Protein AF-A0A1G7FX36-F1 (afdb_monomer)

Mean predicted aligned error: 6.48 Å

Radius of gyration: 14.35 Å; Cα contacts (8 Å, |Δi|>4): 319; chains: 1; bounding box: 39×30×33 Å

Secondary structure (DSSP, 8-state):
-EEEEEETTTTEEEEEEEEE-SSSS--EEEEEEEEETTEEEEEEPPPB-S---EEEEEE-STTEEEEE-GGG-EEEEEETTEEEEEE----BPPPSSSB-SSBTT-EEEEEEES--TTT-SEEEETTTS---------

Sequence (138 aa):
MTITWQAPETGVSLVMTLRPLLSLQSDWERTLTLSTPRGSISLDLLTDTGWWQGSNLYAGAPGVWMLDEGQADCIVIEVDPAKLEWTSCTAKAAAAGAASRKFQDYRYLGYFSERDRDAGPRFMDATERAEQPLPDGM

Organism: Rhodobacter capsulatus (NCBI:txid1061)

Solvent-accessible surface area (backbone atoms only — not comparable to full-atom values): 7762 Å² total; per-residue (Å²): 93,71,28,64,49,72,43,83,92,73,56,34,35,42,38,40,36,43,42,79,47,102,57,98,45,87,20,30,45,34,35,42,32,45,37,40,91,89,50,69,53,74,45,79,50,80,67,32,81,57,75,68,72,46,34,41,36,31,40,46,59,94,59,32,33,36,40,39,49,39,68,78,28,20,33,43,34,34,60,85,69,74,43,79,44,83,43,79,69,78,70,41,73,30,72,93,59,79,40,20,62,53,33,57,76,24,29,52,51,23,35,42,30,72,66,42,88,87,81,44,54,36,59,39,42,46,87,81,38,69,90,71,88,57,65,62,79,132

Foldseek 3Di:
DWAKDDDPVFRKIKIWDWDADPDPARKTFIKIKIQGPVGIDIDTAPIRPRQFFWWWKKDAPVQWIKIQSAQSAIWIAGVVVGDTDGDHQPFDADDDDQADRGHNRIGTFFIQGCCPPPPHTYTDGCVRDPDDDTHHDD

Structure (mmCIF, N/CA/C/O backbone):
data_AF-A0A1G7FX36-F1
#
_entry.id   AF-A0A1G7FX36-F1
#
loop_
_atom_site.group_PDB
_atom_site.id
_atom_site.type_symbol
_atom_site.label_atom_id
_atom_site.label_alt_id
_atom_site.label_comp_id
_atom_site.label_asym_id
_atom_site.label_entity_id
_atom_site.label_seq_id
_atom_site.pdbx_PDB_ins_code
_atom_site.Cartn_x
_atom_site.Cartn_y
_atom_site.Cartn_z
_atom_site.occupancy
_atom_site.B_iso_or_equiv
_atom_site.auth_seq_id
_atom_site.auth_comp_id
_atom_site.auth_asym_id
_atom_site.auth_atom_id
_atom_site.pdbx_PDB_model_num
ATOM 1 N N . MET A 1 1 ? 9.324 11.516 -0.853 1.00 87.31 1 MET A N 1
ATOM 2 C CA . MET A 1 1 ? 8.187 11.567 -1.800 1.00 87.31 1 MET A CA 1
ATOM 3 C C . MET A 1 1 ? 7.069 10.704 -1.241 1.00 87.31 1 MET A C 1
ATOM 5 O O . MET A 1 1 ? 7.365 9.832 -0.435 1.00 87.31 1 MET A O 1
ATOM 9 N N . THR A 1 2 ? 5.811 10.966 -1.585 1.00 91.25 2 THR A N 1
ATOM 10 C CA . THR A 1 2 ? 4.667 10.263 -0.986 1.00 91.25 2 THR A CA 1
ATOM 11 C C . THR A 1 2 ? 3.647 9.882 -2.044 1.00 91.25 2 THR A C 1
ATOM 13 O O . THR A 1 2 ? 3.291 10.717 -2.872 1.00 91.25 2 THR A O 1
ATOM 16 N N . ILE A 1 3 ? 3.150 8.653 -1.967 1.00 92.19 3 ILE A N 1
ATOM 17 C CA . ILE A 1 3 ? 2.030 8.150 -2.752 1.00 92.19 3 ILE A CA 1
ATOM 18 C C . ILE A 1 3 ? 0.850 7.961 -1.805 1.00 92.19 3 ILE A C 1
ATOM 20 O O . ILE A 1 3 ? 0.996 7.329 -0.760 1.00 92.19 3 ILE A O 1
ATOM 24 N N . THR A 1 4 ? -0.315 8.484 -2.169 1.00 94.06 4 THR A N 1
ATOM 25 C CA . THR A 1 4 ? -1.484 8.483 -1.287 1.00 94.06 4 THR A CA 1
ATOM 26 C C . THR A 1 4 ? -2.659 7.789 -1.951 1.00 94.06 4 THR A C 1
ATOM 28 O O . THR A 1 4 ? -3.014 8.104 -3.085 1.00 94.06 4 THR A O 1
ATOM 31 N N . TRP A 1 5 ? -3.305 6.907 -1.198 1.00 94.19 5 TRP A N 1
ATOM 32 C CA . TRP A 1 5 ? -4.638 6.396 -1.477 1.00 94.19 5 TRP A CA 1
ATOM 33 C C . TRP A 1 5 ? -5.593 6.812 -0.354 1.00 94.19 5 TRP A C 1
ATOM 35 O O . TRP A 1 5 ? -5.209 6.860 0.818 1.00 94.19 5 TRP A O 1
ATOM 45 N N . GLN A 1 6 ? -6.842 7.123 -0.699 1.00 92.38 6 GLN A N 1
ATOM 46 C CA . GLN A 1 6 ? -7.869 7.522 0.264 1.00 92.38 6 GLN A CA 1
ATOM 47 C C . GLN A 1 6 ? -9.192 6.828 -0.044 1.00 92.38 6 GLN A C 1
ATOM 49 O O . GLN A 1 6 ? -9.575 6.696 -1.205 1.00 92.38 6 GLN A O 1
ATOM 54 N N . ALA A 1 7 ? -9.914 6.456 1.010 1.00 85.81 7 ALA A N 1
ATOM 55 C CA . ALA A 1 7 ? -11.321 6.088 0.957 1.00 85.81 7 ALA A CA 1
ATOM 56 C C . ALA A 1 7 ? -12.148 7.245 1.550 1.00 85.81 7 ALA A C 1
ATOM 58 O O . ALA A 1 7 ? -12.263 7.346 2.776 1.00 85.81 7 ALA A O 1
ATOM 59 N N . PRO A 1 8 ? -12.723 8.133 0.712 1.00 78.06 8 PRO A N 1
ATOM 60 C CA . PRO A 1 8 ? -13.383 9.354 1.182 1.00 78.06 8 PRO A CA 1
ATOM 61 C C . PRO A 1 8 ? -14.539 9.075 2.145 1.00 78.06 8 PRO A C 1
ATOM 63 O O . PRO A 1 8 ? -14.749 9.814 3.100 1.00 78.06 8 PRO A O 1
ATOM 66 N N . GLU A 1 9 ? -15.259 7.979 1.912 1.00 80.12 9 GLU A N 1
ATOM 67 C CA . GLU A 1 9 ? -16.455 7.599 2.667 1.00 80.12 9 GLU A CA 1
ATOM 68 C C . GLU A 1 9 ? -16.148 7.171 4.108 1.00 80.12 9 GLU A C 1
ATOM 70 O O . GLU A 1 9 ? -16.995 7.300 4.988 1.00 80.12 9 GLU A O 1
ATOM 75 N N . THR A 1 10 ? -14.935 6.677 4.366 1.00 79.31 10 THR A N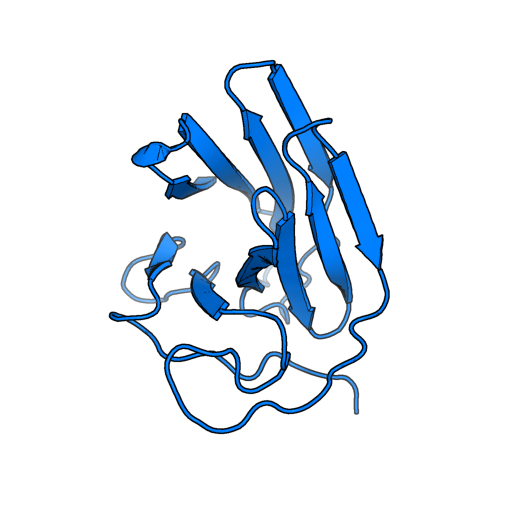 1
ATOM 76 C CA . THR A 1 10 ? -14.524 6.164 5.681 1.00 79.31 10 THR A CA 1
ATOM 77 C C . THR A 1 10 ? -13.525 7.073 6.395 1.00 79.31 10 THR A C 1
ATOM 79 O O . THR A 1 10 ? -13.219 6.845 7.565 1.00 79.31 10 THR A O 1
ATOM 82 N N . GLY A 1 11 ? -12.995 8.096 5.713 1.00 85.88 11 GLY A N 1
ATOM 83 C CA . GLY A 1 11 ? -11.925 8.950 6.239 1.00 85.88 11 GLY A CA 1
ATOM 84 C C . GLY A 1 11 ? -10.594 8.212 6.430 1.00 85.88 11 GLY A C 1
ATOM 85 O O . GLY A 1 11 ? -9.731 8.681 7.171 1.00 85.88 11 GLY A O 1
ATOM 86 N N . VAL A 1 12 ? -10.434 7.048 5.795 1.00 90.06 12 VAL A N 1
ATOM 87 C CA . VAL A 1 12 ? -9.215 6.235 5.855 1.00 90.06 12 VAL A CA 1
ATOM 88 C C . VAL A 1 12 ? -8.267 6.669 4.747 1.00 90.06 12 VAL A C 1
ATOM 90 O O . VAL A 1 12 ? -8.678 6.858 3.600 1.00 90.06 12 VAL A O 1
ATOM 93 N N . SER A 1 13 ? -6.982 6.790 5.074 1.00 94.25 13 SER A N 1
ATOM 94 C CA . SER A 1 13 ? -5.935 6.996 4.076 1.00 94.25 13 SER A CA 1
ATOM 95 C C . SER A 1 13 ? -4.740 6.085 4.307 1.00 94.25 13 SER A C 1
ATOM 97 O O . SER A 1 13 ? -4.354 5.806 5.443 1.00 94.25 13 SER A O 1
ATOM 99 N N . LEU A 1 14 ? -4.161 5.635 3.199 1.00 94.19 14 LEU A N 1
ATOM 100 C CA . LEU A 1 14 ? -2.891 4.931 3.155 1.00 94.19 14 LEU A CA 1
ATOM 101 C C . LEU A 1 14 ? -1.885 5.821 2.444 1.00 94.19 14 LEU A C 1
ATOM 103 O O . LEU A 1 14 ? -2.118 6.264 1.318 1.00 94.19 14 LEU A O 1
ATOM 107 N N . VAL A 1 15 ? -0.771 6.086 3.111 1.00 95.62 15 VAL A N 1
ATOM 108 C CA . VAL A 1 15 ? 0.318 6.895 2.572 1.00 95.62 15 VAL A CA 1
ATOM 109 C C . VAL A 1 15 ? 1.571 6.044 2.535 1.00 95.62 15 VAL A C 1
ATOM 111 O O . VAL A 1 15 ? 2.077 5.630 3.575 1.00 95.62 15 VAL A O 1
ATOM 114 N N . MET A 1 16 ? 2.091 5.821 1.336 1.00 93.88 16 MET A N 1
ATOM 115 C CA . MET A 1 16 ? 3.394 5.216 1.124 1.00 93.88 16 MET A CA 1
ATOM 116 C C . MET A 1 16 ? 4.432 6.324 0.976 1.00 93.88 16 MET A C 1
ATOM 118 O O . MET A 1 16 ? 4.376 7.134 0.051 1.00 93.88 16 MET A O 1
ATOM 122 N N . THR A 1 17 ? 5.373 6.388 1.910 1.00 93.31 17 THR A N 1
ATOM 123 C CA . THR A 1 17 ? 6.487 7.337 1.871 1.00 93.31 17 THR A CA 1
ATOM 124 C C . THR A 1 17 ? 7.708 6.652 1.291 1.00 93.31 17 THR A C 1
ATOM 126 O O . THR A 1 17 ? 8.136 5.629 1.809 1.00 93.31 17 THR A O 1
ATOM 129 N N . LEU A 1 18 ? 8.280 7.252 0.250 1.00 89.44 18 LEU A N 1
ATOM 130 C CA . LEU A 1 18 ? 9.472 6.780 -0.442 1.00 89.44 18 LEU A CA 1
ATOM 131 C C . LEU A 1 18 ? 10.631 7.742 -0.168 1.00 89.44 18 LEU A C 1
ATOM 133 O O . LEU A 1 18 ? 10.513 8.961 -0.392 1.00 89.44 18 LEU A O 1
ATOM 137 N N . ARG A 1 19 ? 11.752 7.202 0.310 1.00 89.19 19 ARG A N 1
ATOM 138 C CA . ARG A 1 19 ? 13.011 7.927 0.504 1.00 89.19 19 ARG A CA 1
ATOM 139 C C . ARG A 1 19 ? 14.083 7.315 -0.394 1.00 89.19 19 ARG A C 1
ATOM 141 O O . ARG A 1 19 ? 14.314 6.115 -0.290 1.00 89.19 19 ARG A O 1
ATOM 148 N N . PRO A 1 20 ? 14.708 8.104 -1.283 1.00 84.00 20 PRO A N 1
ATOM 149 C CA . PRO A 1 20 ? 15.728 7.575 -2.176 1.00 84.00 20 PRO A CA 1
ATOM 150 C C . PRO A 1 20 ? 16.944 7.136 -1.368 1.00 84.00 20 PRO A C 1
ATOM 152 O O . PRO A 1 20 ? 17.416 7.875 -0.500 1.00 84.00 20 PRO A O 1
ATOM 155 N N . LEU A 1 21 ? 17.477 5.968 -1.697 1.00 80.88 21 LEU A N 1
ATOM 156 C CA . LEU A 1 21 ? 18.797 5.557 -1.250 1.00 80.88 21 LEU A CA 1
ATOM 157 C C . LEU A 1 21 ? 19.863 6.139 -2.187 1.00 80.88 21 LEU A C 1
ATOM 159 O O . LEU A 1 21 ? 19.627 6.358 -3.375 1.00 80.88 21 LEU A O 1
ATOM 163 N N . LEU A 1 22 ? 21.054 6.415 -1.646 1.00 69.81 22 LEU A N 1
ATOM 164 C CA . LEU A 1 22 ? 22.216 6.830 -2.439 1.00 69.81 22 LEU A CA 1
ATOM 165 C C . LEU A 1 22 ? 22.745 5.618 -3.219 1.00 69.81 22 LEU A C 1
ATOM 167 O O . LEU A 1 22 ? 23.702 4.964 -2.812 1.00 69.81 22 LEU A O 1
ATOM 171 N N . SER A 1 23 ? 22.077 5.316 -4.327 1.00 65.31 23 SER A N 1
ATOM 172 C CA . SER A 1 23 ? 22.298 4.153 -5.179 1.00 65.31 23 SER A CA 1
ATOM 173 C C . SER A 1 23 ? 22.250 4.555 -6.658 1.00 65.31 23 SER A C 1
ATOM 175 O O . SER A 1 23 ? 21.629 5.551 -7.029 1.00 65.31 23 SER A O 1
ATOM 177 N N . LEU A 1 24 ? 22.938 3.793 -7.517 1.00 61.50 24 LEU A N 1
ATOM 178 C CA . LEU A 1 24 ? 22.820 3.910 -8.981 1.00 61.50 24 LEU A CA 1
ATOM 179 C C . LEU A 1 24 ? 21.545 3.235 -9.512 1.00 61.50 24 LEU A C 1
ATOM 181 O O . LEU A 1 24 ? 21.177 3.434 -10.670 1.00 61.50 24 LEU A O 1
ATOM 185 N N . GLN A 1 25 ? 20.900 2.419 -8.683 1.00 62.41 25 GLN A N 1
ATOM 186 C CA . GLN A 1 25 ? 19.613 1.795 -8.943 1.00 62.41 25 GLN A CA 1
ATOM 187 C C . GLN A 1 25 ? 18.534 2.628 -8.233 1.00 62.41 25 GLN A C 1
ATOM 189 O O . GLN A 1 25 ? 18.828 3.336 -7.270 1.00 62.41 25 GLN A O 1
ATOM 194 N N . SER A 1 26 ? 17.308 2.653 -8.765 1.00 65.56 26 SER A N 1
ATOM 195 C CA . SER A 1 26 ? 16.188 3.423 -8.195 1.00 65.56 26 SER A CA 1
ATOM 196 C C . SER A 1 26 ? 15.693 2.790 -6.892 1.00 65.56 26 SER A C 1
ATOM 198 O O . SER A 1 26 ? 14.592 2.254 -6.849 1.00 65.56 26 SER A O 1
ATOM 200 N N . ASP A 1 27 ? 16.534 2.829 -5.866 1.00 80.38 27 ASP A N 1
ATOM 201 C CA . ASP A 1 27 ? 16.345 2.135 -4.600 1.00 80.38 27 ASP A CA 1
ATOM 202 C C . ASP A 1 27 ? 15.646 3.047 -3.591 1.00 80.38 27 ASP A C 1
ATOM 204 O O . ASP A 1 27 ? 15.973 4.236 -3.471 1.00 80.38 27 ASP A O 1
ATOM 208 N N . TRP A 1 28 ? 14.700 2.484 -2.842 1.00 83.81 28 TRP A N 1
ATOM 209 C CA . TRP A 1 28 ? 13.854 3.238 -1.921 1.00 83.81 28 TRP A CA 1
ATOM 210 C C . TRP A 1 28 ? 13.787 2.574 -0.547 1.00 83.81 28 TRP A C 1
ATOM 212 O O . TRP A 1 28 ? 13.516 1.377 -0.425 1.00 83.81 28 TRP A O 1
ATOM 222 N N . GLU A 1 29 ? 13.939 3.375 0.508 1.00 89.12 29 GLU A N 1
ATOM 223 C CA . GLU A 1 29 ? 13.320 3.053 1.795 1.00 89.12 29 GLU A CA 1
ATOM 224 C C . GLU A 1 29 ? 11.843 3.428 1.726 1.00 89.12 29 GLU A C 1
ATOM 226 O O . GLU A 1 29 ? 11.478 4.499 1.219 1.00 89.12 29 GLU A O 1
ATOM 231 N N . ARG A 1 30 ? 10.994 2.536 2.234 1.00 90.38 30 ARG A N 1
ATOM 232 C CA . ARG A 1 30 ? 9.550 2.609 2.050 1.00 90.38 30 ARG A CA 1
ATOM 233 C C . ARG A 1 30 ? 8.865 2.444 3.399 1.00 90.38 30 ARG A C 1
ATOM 235 O O . ARG A 1 30 ? 9.116 1.476 4.107 1.00 90.38 30 ARG A O 1
ATOM 242 N N . THR A 1 31 ? 7.985 3.375 3.741 1.00 93.81 31 THR A N 1
ATOM 243 C CA . THR A 1 31 ? 7.172 3.302 4.962 1.00 93.81 31 THR A CA 1
ATOM 244 C C . THR A 1 31 ? 5.707 3.427 4.577 1.00 93.81 31 THR A C 1
ATOM 246 O O . THR A 1 31 ? 5.320 4.394 3.914 1.00 93.81 31 THR A O 1
ATOM 249 N N . LEU A 1 32 ? 4.888 2.471 5.007 1.00 94.88 32 LEU A N 1
ATOM 250 C CA . LEU A 1 32 ? 3.440 2.514 4.855 1.00 94.88 32 LEU A CA 1
ATOM 251 C C . LEU A 1 32 ? 2.813 3.086 6.122 1.00 94.88 32 LEU A C 1
ATOM 253 O O . LEU A 1 32 ? 3.006 2.557 7.212 1.00 94.88 32 LEU A O 1
ATOM 257 N N . THR A 1 33 ? 2.025 4.144 5.974 1.00 96.00 33 THR A N 1
ATOM 258 C CA . THR A 1 33 ? 1.282 4.765 7.070 1.00 96.00 33 THR A CA 1
ATOM 259 C C . THR A 1 33 ? -0.209 4.618 6.827 1.00 96.00 33 THR A C 1
ATOM 261 O O . THR A 1 33 ? -0.736 5.127 5.837 1.00 96.00 33 THR A O 1
ATOM 264 N N . LEU A 1 34 ? -0.894 3.971 7.765 1.00 94.50 34 LEU A N 1
ATOM 265 C CA . LEU A 1 34 ? -2.345 3.958 7.859 1.00 94.50 34 LEU A CA 1
ATOM 266 C C . LEU A 1 34 ? -2.793 5.118 8.739 1.00 94.50 34 LEU A C 1
ATOM 268 O O . LEU A 1 34 ? -2.362 5.229 9.883 1.00 94.50 34 LEU A O 1
ATOM 272 N N . SER A 1 35 ? -3.691 5.952 8.226 1.00 94.38 35 SER A N 1
ATOM 273 C CA . SER A 1 35 ? -4.360 6.989 9.008 1.00 94.38 35 SER A CA 1
ATOM 274 C C . SER A 1 35 ? -5.862 6.748 9.022 1.00 94.38 35 SER A C 1
ATOM 276 O O . SER A 1 35 ? -6.492 6.572 7.979 1.00 94.38 35 SER A O 1
ATOM 278 N N . THR A 1 36 ? -6.426 6.764 10.224 1.00 90.06 36 THR A N 1
ATOM 279 C CA . THR A 1 36 ? -7.852 6.586 10.508 1.00 90.06 36 THR A CA 1
ATOM 280 C C . THR A 1 36 ? -8.358 7.777 11.326 1.00 90.06 36 THR A C 1
ATOM 282 O O . THR A 1 36 ? -7.549 8.484 11.936 1.00 90.06 36 THR A O 1
ATOM 285 N N . PRO A 1 37 ? -9.683 7.972 11.459 1.00 88.31 37 PRO A N 1
ATOM 286 C CA . PRO A 1 37 ? -10.228 8.988 12.361 1.00 88.31 37 PRO A CA 1
ATOM 287 C C . PRO A 1 37 ? -9.805 8.836 13.834 1.00 88.31 37 PRO A C 1
ATOM 289 O O . PRO A 1 37 ? -9.9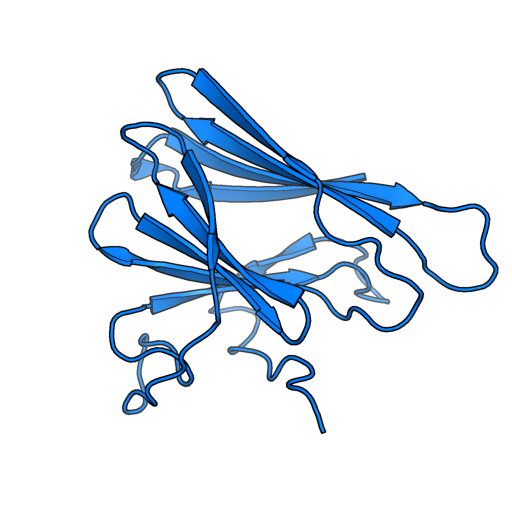18 9.789 14.600 1.00 88.31 37 PRO A O 1
ATOM 292 N N . ARG A 1 38 ? -9.338 7.650 14.251 1.00 86.88 38 ARG A N 1
ATOM 293 C CA . ARG A 1 38 ? -8.929 7.359 15.636 1.00 86.88 38 ARG A CA 1
ATOM 294 C C . ARG A 1 38 ? -7.420 7.454 15.870 1.00 86.88 38 ARG A C 1
ATOM 296 O O . ARG A 1 38 ? -6.986 7.345 17.012 1.00 86.88 38 ARG A O 1
ATOM 303 N N . GLY A 1 39 ? -6.629 7.655 14.819 1.00 88.00 39 GLY A N 1
ATOM 304 C CA . GLY A 1 39 ? -5.173 7.733 14.902 1.00 88.00 39 GLY A CA 1
ATOM 305 C C . GLY A 1 39 ? -4.479 7.116 13.695 1.00 88.00 39 GLY A C 1
ATOM 306 O O . GLY A 1 39 ? -5.127 6.651 12.752 1.00 88.00 39 GLY A O 1
ATOM 307 N N . SER A 1 40 ? -3.151 7.110 13.740 1.00 92.94 40 SER A N 1
ATOM 308 C CA . SER A 1 40 ? -2.297 6.569 12.688 1.00 92.94 40 SER A CA 1
ATOM 309 C C . SER A 1 40 ? -1.292 5.555 13.226 1.00 92.94 40 SER A C 1
ATOM 311 O O . SER A 1 40 ? -0.875 5.616 14.382 1.00 92.94 40 SER A O 1
ATOM 313 N N . ILE A 1 41 ? -0.904 4.621 12.363 1.00 95.12 41 ILE A N 1
ATOM 314 C CA . ILE A 1 41 ? 0.159 3.643 12.593 1.00 95.12 41 ILE A CA 1
ATOM 315 C C . ILE A 1 41 ? 1.018 3.548 11.332 1.00 95.12 41 ILE A C 1
ATOM 317 O O . ILE A 1 41 ? 0.513 3.709 10.219 1.00 95.12 41 ILE A O 1
ATOM 321 N N . SER A 1 42 ? 2.310 3.287 11.509 1.00 96.12 42 SER A N 1
ATOM 322 C CA . SER A 1 42 ? 3.264 3.135 10.414 1.00 96.12 42 SER A CA 1
ATOM 323 C C . SER A 1 42 ? 4.008 1.809 10.521 1.00 96.12 42 SER A C 1
ATOM 325 O O . SER A 1 42 ? 4.270 1.327 11.622 1.00 96.12 42 SER A O 1
ATOM 327 N N . LEU A 1 43 ? 4.352 1.246 9.368 1.00 94.31 43 LEU A N 1
ATOM 328 C CA . LEU A 1 43 ? 5.143 0.035 9.213 1.00 94.31 43 LEU A CA 1
ATOM 329 C C . LEU A 1 43 ? 6.220 0.295 8.160 1.00 94.31 43 LEU A C 1
ATOM 331 O O . LEU A 1 43 ? 5.912 0.753 7.056 1.00 94.31 43 LEU A O 1
ATOM 335 N N . ASP A 1 44 ? 7.469 -0.008 8.495 1.00 92.81 44 ASP A N 1
ATOM 336 C CA . ASP A 1 44 ? 8.545 -0.002 7.511 1.00 92.81 44 ASP A CA 1
ATOM 337 C C . ASP A 1 44 ? 8.424 -1.237 6.618 1.00 92.81 44 ASP A C 1
ATOM 339 O O . ASP A 1 44 ? 8.280 -2.369 7.092 1.00 92.81 44 ASP A O 1
ATOM 343 N N . LEU A 1 45 ? 8.440 -0.996 5.311 1.00 89.12 45 LEU A N 1
ATOM 344 C CA . LEU A 1 45 ? 8.412 -2.036 4.296 1.00 89.12 45 LEU A CA 1
ATOM 345 C C . LEU A 1 45 ? 9.835 -2.503 3.997 1.00 89.12 45 LEU A C 1
ATOM 347 O O . LEU A 1 45 ? 10.814 -1.817 4.303 1.00 89.12 45 LEU A O 1
ATOM 351 N N . LEU A 1 46 ? 9.958 -3.657 3.340 1.00 83.88 46 LEU A N 1
ATOM 352 C CA . LEU A 1 46 ? 11.258 -4.085 2.837 1.00 83.88 46 LEU A CA 1
ATOM 353 C C . LEU A 1 46 ? 11.811 -3.047 1.854 1.00 83.88 46 LEU A C 1
ATOM 355 O O . LEU A 1 46 ? 11.087 -2.513 1.010 1.00 83.88 46 LEU A O 1
ATOM 359 N N . THR A 1 47 ? 13.104 -2.770 1.965 1.00 80.25 47 THR A N 1
ATOM 360 C CA . THR A 1 47 ? 13.813 -1.870 1.057 1.00 80.25 47 THR A CA 1
ATOM 361 C C . THR A 1 47 ? 13.677 -2.349 -0.388 1.00 80.25 47 THR A C 1
ATOM 363 O O . THR A 1 47 ? 13.961 -3.511 -0.681 1.00 80.25 47 THR A O 1
ATOM 366 N N . ASP A 1 48 ? 13.282 -1.453 -1.296 1.00 74.88 48 ASP A N 1
ATOM 367 C CA . ASP A 1 48 ? 13.375 -1.720 -2.734 1.00 74.88 48 ASP A CA 1
ATOM 368 C C . ASP A 1 48 ? 14.833 -1.543 -3.164 1.00 74.88 48 ASP A C 1
ATOM 370 O O . ASP A 1 48 ? 15.394 -0.455 -3.041 1.00 74.88 48 ASP A O 1
ATOM 374 N N . THR A 1 49 ? 15.440 -2.620 -3.657 1.00 69.81 49 THR A N 1
ATOM 375 C CA . THR A 1 49 ? 16.834 -2.682 -4.122 1.00 69.81 49 THR A CA 1
ATOM 376 C C . THR A 1 49 ? 16.954 -2.728 -5.645 1.00 69.81 49 THR A C 1
ATOM 378 O O . THR A 1 49 ? 17.853 -3.374 -6.181 1.00 69.81 49 THR A O 1
ATOM 381 N N . GLY A 1 50 ? 16.009 -2.140 -6.378 1.00 67.19 50 GLY A N 1
ATOM 382 C CA . GLY A 1 50 ? 16.105 -2.086 -7.839 1.00 67.19 50 GLY A CA 1
ATOM 383 C C . GLY A 1 50 ? 15.085 -2.974 -8.549 1.00 67.19 50 GLY A C 1
ATOM 384 O O . GLY A 1 50 ? 14.871 -2.799 -9.751 1.00 67.19 50 GLY A O 1
ATOM 385 N N . TRP A 1 51 ? 14.436 -3.880 -7.821 1.00 68.88 51 TRP A N 1
ATOM 386 C CA . TRP A 1 51 ? 13.598 -4.949 -8.370 1.00 68.88 51 TRP A CA 1
ATOM 387 C C . TRP A 1 51 ? 12.112 -4.778 -8.057 1.00 68.88 51 TRP A C 1
ATOM 389 O O . TRP A 1 51 ? 11.284 -5.354 -8.767 1.00 68.88 51 TRP A O 1
ATOM 399 N N . TRP A 1 52 ? 11.761 -3.977 -7.045 1.00 73.75 52 TRP A N 1
ATOM 400 C CA . TRP A 1 52 ? 10.368 -3.731 -6.696 1.00 73.75 52 TRP A CA 1
ATOM 401 C C . TRP A 1 52 ? 9.721 -2.852 -7.758 1.00 73.75 52 TRP A C 1
ATOM 403 O O . TRP A 1 52 ? 10.233 -1.796 -8.135 1.00 73.75 52 TRP A O 1
ATOM 413 N N . GLN A 1 53 ? 8.596 -3.311 -8.298 1.00 74.25 53 GLN A N 1
ATOM 414 C CA . GLN A 1 53 ? 7.874 -2.554 -9.321 1.00 74.25 53 GLN A CA 1
ATOM 415 C C . GLN A 1 53 ? 6.735 -1.724 -8.723 1.00 74.25 53 GLN A C 1
ATOM 417 O O . GLN A 1 53 ? 6.234 -0.817 -9.397 1.00 74.25 53 GLN A O 1
ATOM 422 N N . GLY A 1 54 ? 6.359 -2.001 -7.474 1.00 86.81 54 GLY A N 1
ATOM 423 C CA . GLY A 1 54 ? 5.233 -1.405 -6.767 1.00 86.81 54 GLY A CA 1
ATOM 424 C C . GLY A 1 54 ? 4.426 -2.455 -6.009 1.00 86.81 54 GLY A C 1
ATOM 425 O O . GLY A 1 54 ? 4.854 -3.605 -5.899 1.00 86.81 54 GLY A O 1
ATOM 426 N N . SER A 1 55 ? 3.246 -2.057 -5.537 1.00 90.75 55 SER A N 1
ATOM 427 C CA . SER A 1 55 ? 2.415 -2.878 -4.646 1.00 90.75 55 SER A CA 1
ATOM 428 C C . SER A 1 55 ? 0.942 -2.795 -5.027 1.00 90.75 55 SER A C 1
ATOM 430 O O . SER A 1 55 ? 0.422 -1.711 -5.307 1.00 90.75 55 SER A O 1
ATOM 432 N N . ASN A 1 56 ? 0.242 -3.928 -5.024 1.00 93.00 56 ASN A N 1
ATOM 433 C CA . ASN A 1 56 ? -1.195 -3.960 -5.299 1.00 93.00 56 ASN A CA 1
ATOM 434 C C . ASN A 1 56 ? -1.988 -3.762 -4.006 1.00 93.00 56 ASN A C 1
ATOM 436 O O . ASN A 1 56 ? -1.688 -4.382 -2.989 1.00 93.00 56 ASN A O 1
ATOM 440 N N . LEU A 1 57 ? -3.038 -2.947 -4.061 1.00 94.12 57 LEU A N 1
ATOM 441 C CA . LEU A 1 57 ? -3.940 -2.714 -2.939 1.00 94.12 57 LEU A CA 1
ATOM 442 C C . LE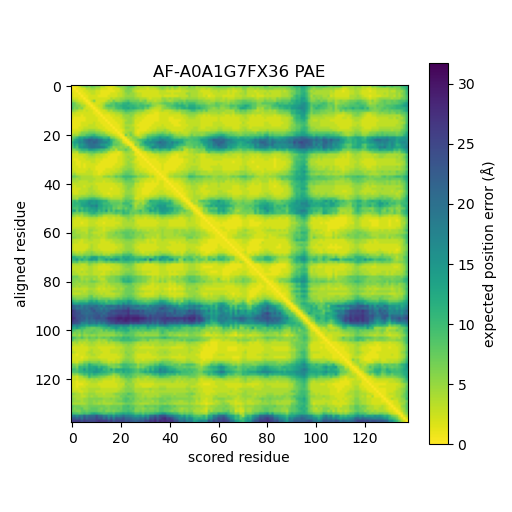U A 1 57 ? -5.286 -3.400 -3.170 1.00 94.12 57 LEU A C 1
ATOM 444 O O . LEU A 1 57 ? -5.891 -3.279 -4.240 1.00 94.12 57 LEU A O 1
ATOM 448 N N . TYR A 1 58 ? -5.791 -4.042 -2.123 1.00 92.12 58 TYR A N 1
ATOM 449 C CA . TYR A 1 58 ? -7.057 -4.758 -2.132 1.00 92.12 58 TYR A CA 1
ATOM 450 C C . TYR A 1 58 ? -7.935 -4.388 -0.937 1.00 92.12 58 TYR A C 1
ATOM 452 O O . TYR A 1 58 ? -7.435 -4.089 0.144 1.00 92.12 58 TYR A O 1
ATOM 460 N N . ALA A 1 59 ? -9.252 -4.464 -1.114 1.00 90.25 59 ALA A N 1
ATOM 461 C CA . ALA A 1 59 ? -10.249 -4.398 -0.048 1.00 90.25 59 ALA A CA 1
ATOM 462 C C . ALA A 1 59 ? -10.836 -5.789 0.209 1.00 90.25 59 ALA A C 1
ATOM 464 O O . ALA A 1 59 ? -11.300 -6.425 -0.733 1.00 90.25 59 ALA A O 1
ATOM 465 N N . GLY A 1 60 ? -10.835 -6.237 1.462 1.00 87.94 60 GLY A N 1
ATOM 466 C CA . GLY A 1 60 ? -11.483 -7.475 1.896 1.00 87.94 60 GLY A CA 1
ATOM 467 C C . GLY A 1 60 ? -12.813 -7.193 2.596 1.00 87.94 60 GLY A C 1
ATOM 468 O O . GLY A 1 60 ? -13.636 -6.406 2.119 1.00 87.94 60 GLY A O 1
ATOM 469 N N . ALA A 1 61 ? -13.009 -7.821 3.759 1.00 85.44 61 ALA A N 1
ATOM 470 C CA . ALA A 1 61 ? -14.116 -7.510 4.662 1.00 85.44 61 ALA A CA 1
ATOM 471 C C . ALA A 1 61 ? -14.109 -6.021 5.084 1.00 85.44 61 ALA A C 1
ATOM 473 O O . ALA A 1 61 ? -13.066 -5.367 5.018 1.00 85.44 61 ALA A O 1
ATOM 474 N N . PRO A 1 62 ? -15.245 -5.453 5.535 1.00 83.50 62 PRO A N 1
ATOM 475 C CA . PRO A 1 62 ? -15.305 -4.059 5.966 1.00 83.50 62 PRO A CA 1
ATOM 476 C C . PRO A 1 62 ? -14.223 -3.721 6.999 1.00 83.50 62 PRO A C 1
ATOM 478 O O . PRO A 1 62 ? -14.143 -4.346 8.051 1.00 83.50 62 PRO A O 1
ATOM 481 N N . GLY A 1 63 ? -13.398 -2.721 6.686 1.00 84.31 63 GLY A N 1
ATOM 482 C CA . GLY A 1 63 ? -12.290 -2.296 7.542 1.00 84.31 63 GLY A CA 1
ATOM 483 C C . GLY A 1 63 ? -11.008 -3.125 7.414 1.00 84.31 63 GLY A C 1
ATOM 484 O O . GLY A 1 63 ? -10.065 -2.865 8.158 1.00 84.31 63 GLY A O 1
ATOM 485 N N . VAL A 1 64 ? -10.960 -4.073 6.474 1.00 88.38 64 VAL A N 1
ATOM 486 C CA . VAL A 1 64 ? -9.779 -4.875 6.152 1.00 88.38 64 VAL A CA 1
ATOM 487 C C . VAL A 1 64 ? -9.319 -4.563 4.731 1.00 88.38 64 VAL A C 1
ATOM 489 O O . VAL A 1 64 ? -10.068 -4.715 3.763 1.00 88.38 64 VAL A O 1
ATOM 492 N N . TRP A 1 65 ? -8.058 -4.175 4.597 1.00 91.00 65 TRP A N 1
ATOM 493 C CA . TRP A 1 65 ? -7.357 -4.071 3.323 1.00 91.00 65 TRP A CA 1
ATOM 494 C C . TRP A 1 65 ? -6.129 -4.962 3.333 1.00 91.00 65 TRP A C 1
ATOM 496 O O . TRP A 1 65 ? -5.687 -5.447 4.375 1.00 91.00 65 TRP A O 1
ATOM 506 N N . MET A 1 66 ? -5.581 -5.176 2.150 1.00 92.19 66 MET A N 1
ATOM 507 C CA . MET A 1 66 ? -4.341 -5.905 1.988 1.00 92.19 66 MET A CA 1
ATOM 508 C C . MET A 1 66 ? -3.468 -5.205 0.962 1.00 92.19 66 MET A C 1
ATOM 510 O O . MET A 1 66 ? -3.951 -4.826 -0.106 1.00 92.19 66 MET A O 1
ATOM 514 N N . LEU A 1 67 ? -2.195 -5.053 1.296 1.00 92.88 67 LEU A N 1
ATOM 515 C CA . LEU A 1 67 ? -1.154 -4.660 0.362 1.00 92.88 67 LEU A CA 1
ATOM 516 C C . LEU A 1 67 ? -0.384 -5.924 -0.031 1.00 92.88 67 LEU A C 1
ATOM 518 O O . LEU A 1 67 ? 0.201 -6.572 0.829 1.00 92.88 67 LEU A O 1
ATOM 522 N N . ASP A 1 68 ? -0.431 -6.303 -1.301 1.00 91.50 68 ASP A N 1
ATOM 523 C CA . ASP A 1 68 ? 0.409 -7.369 -1.853 1.00 91.50 68 ASP A CA 1
ATOM 524 C C . ASP A 1 68 ? 1.702 -6.730 -2.341 1.00 91.50 68 ASP A C 1
ATOM 526 O O . ASP A 1 68 ? 1.679 -5.872 -3.231 1.00 91.50 68 ASP A O 1
ATOM 530 N N . GLU A 1 69 ? 2.809 -7.138 -1.736 1.00 88.19 69 GLU A N 1
ATOM 531 C CA . GLU A 1 69 ? 4.148 -6.709 -2.115 1.00 88.19 69 GLU A CA 1
ATOM 532 C C . GLU A 1 69 ? 4.812 -7.738 -3.058 1.00 88.19 69 GLU A C 1
ATOM 534 O O . GLU A 1 69 ? 5.962 -7.573 -3.450 1.00 88.19 69 GLU A O 1
ATOM 539 N N . GLY A 1 70 ? 4.120 -8.809 -3.464 1.00 83.31 70 GLY A N 1
ATOM 540 C CA . GLY A 1 70 ? 4.700 -9.888 -4.263 1.00 83.31 70 GLY A CA 1
ATOM 541 C C . GLY A 1 70 ? 5.633 -10.752 -3.416 1.00 83.31 70 GLY A C 1
ATOM 542 O O . GLY A 1 70 ? 5.186 -11.464 -2.519 1.00 83.31 70 GLY A O 1
ATOM 543 N N . GLN A 1 71 ? 6.943 -10.693 -3.679 1.00 75.00 71 GLN A N 1
ATOM 544 C CA . GLN A 1 71 ? 7.932 -11.538 -2.988 1.00 75.00 71 GLN A CA 1
ATOM 545 C C . GLN A 1 71 ? 8.120 -11.201 -1.503 1.00 75.00 71 GLN A C 1
ATOM 547 O O . GLN A 1 71 ? 8.652 -12.035 -0.776 1.00 75.00 71 GLN A O 1
ATOM 552 N N . ALA A 1 72 ? 7.722 -10.009 -1.045 1.00 75.31 72 ALA A N 1
ATOM 553 C CA . ALA A 1 72 ? 7.819 -9.641 0.374 1.00 75.31 72 ALA A CA 1
ATOM 554 C C . ALA A 1 72 ? 6.598 -10.072 1.182 1.00 75.31 72 ALA A C 1
ATOM 556 O O . ALA A 1 72 ? 6.396 -9.529 2.259 1.00 75.31 72 ALA A O 1
ATOM 557 N N . ASP A 1 73 ? 5.791 -11.012 0.690 1.00 84.88 73 ASP A N 1
ATOM 558 C CA . ASP A 1 73 ? 4.518 -11.366 1.307 1.00 84.88 73 ASP A CA 1
ATOM 559 C C . ASP A 1 73 ? 3.501 -10.200 1.279 1.00 84.88 73 ASP A C 1
ATOM 561 O O . ASP A 1 73 ? 3.596 -9.257 0.488 1.00 84.88 73 ASP A O 1
ATOM 565 N N . CYS A 1 74 ? 2.440 -10.325 2.071 1.00 89.75 74 CYS A N 1
ATOM 566 C CA . CYS A 1 74 ? 1.301 -9.425 2.093 1.00 89.75 74 CYS A CA 1
ATOM 567 C C . CYS A 1 74 ? 1.269 -8.677 3.426 1.00 89.75 74 CYS A C 1
ATOM 569 O O . CYS A 1 74 ? 1.687 -9.194 4.460 1.00 89.75 74 CYS A O 1
ATOM 571 N N . ILE A 1 75 ? 0.702 -7.476 3.429 1.00 91.69 75 ILE A N 1
ATOM 572 C CA . ILE A 1 75 ? 0.426 -6.718 4.649 1.00 91.69 75 ILE A CA 1
ATOM 573 C C . ILE A 1 75 ? -1.075 -6.609 4.814 1.00 91.69 75 ILE A C 1
ATOM 575 O O . ILE A 1 75 ? -1.756 -6.039 3.961 1.00 91.69 75 ILE A O 1
ATOM 579 N N . VAL A 1 76 ? -1.590 -7.123 5.925 1.00 91.75 76 VAL A N 1
ATOM 580 C CA . VAL A 1 76 ? -2.980 -6.916 6.330 1.00 91.75 76 VAL A CA 1
ATOM 581 C C . VAL A 1 76 ? -3.084 -5.585 7.054 1.00 91.75 76 VAL A C 1
ATOM 583 O O . VAL A 1 76 ? -2.273 -5.253 7.920 1.00 91.75 76 VAL A O 1
ATOM 586 N N . ILE A 1 77 ? -4.103 -4.828 6.673 1.00 91.44 77 ILE A N 1
ATOM 587 C CA . ILE A 1 77 ? -4.388 -3.487 7.158 1.00 91.44 77 ILE A CA 1
ATOM 588 C C . ILE A 1 77 ? -5.777 -3.534 7.785 1.00 91.44 77 ILE A C 1
ATOM 590 O O . ILE A 1 77 ? -6.769 -3.695 7.076 1.00 91.44 77 ILE A O 1
ATOM 594 N N . GLU A 1 78 ? -5.859 -3.370 9.099 1.00 90.19 78 GLU A N 1
ATOM 595 C CA . GLU A 1 78 ? -7.127 -3.269 9.828 1.00 90.19 78 GLU A CA 1
ATOM 596 C C . GLU A 1 78 ? -7.283 -1.835 10.341 1.00 90.19 78 GLU A C 1
ATOM 598 O O . GLU A 1 78 ? -6.308 -1.242 10.798 1.00 90.19 78 GLU A O 1
ATOM 603 N N . VAL A 1 79 ? -8.474 -1.235 10.245 1.00 85.25 79 VAL A N 1
ATOM 604 C CA . VAL A 1 79 ? -8.703 0.155 10.716 1.00 85.25 79 VAL A CA 1
ATOM 605 C C . VAL A 1 79 ? -9.319 0.268 12.096 1.00 85.25 79 VAL A C 1
ATOM 607 O O . VAL A 1 79 ? -9.232 1.334 12.707 1.00 85.25 79 VAL A O 1
ATOM 610 N N . ASP A 1 80 ? -9.950 -0.793 12.588 1.00 83.50 80 ASP A N 1
ATOM 611 C CA . ASP A 1 80 ? -10.576 -0.797 13.904 1.00 83.50 80 ASP A CA 1
ATOM 612 C C . ASP A 1 80 ? -10.410 -2.164 14.591 1.00 83.50 80 ASP A C 1
ATOM 614 O O . ASP A 1 80 ? -11.236 -3.052 14.377 1.00 83.50 80 ASP A O 1
ATOM 618 N N . PRO A 1 81 ? -9.354 -2.348 15.408 1.00 84.69 81 PRO A N 1
ATOM 619 C CA . PRO A 1 81 ? -8.300 -1.378 15.730 1.00 84.69 81 PRO A CA 1
ATOM 620 C C . PRO A 1 81 ? -7.323 -1.145 14.565 1.00 84.69 81 PRO A C 1
ATOM 622 O O . PRO A 1 81 ? -7.127 -2.019 13.726 1.00 84.69 81 PRO A O 1
ATOM 625 N N . ALA A 1 82 ? -6.678 0.028 14.531 1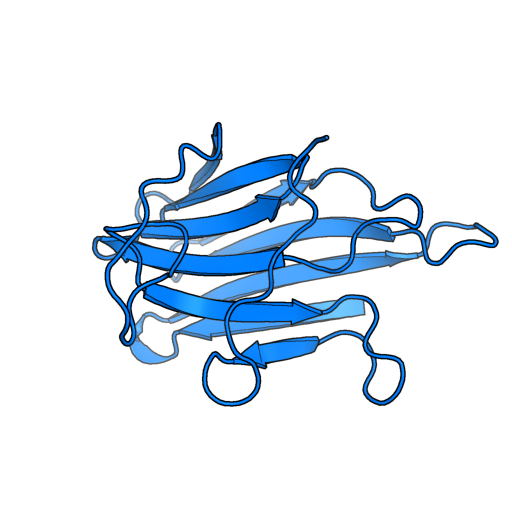.00 88.06 82 ALA A N 1
ATOM 626 C CA . ALA A 1 82 ? -5.652 0.332 13.534 1.00 88.06 82 ALA A CA 1
ATOM 627 C C . ALA A 1 82 ? -4.454 -0.623 13.682 1.00 88.06 82 ALA A C 1
ATOM 629 O O . ALA A 1 82 ? -3.771 -0.606 14.710 1.00 88.06 82 ALA A O 1
ATOM 630 N N . LYS A 1 83 ? -4.194 -1.444 12.664 1.00 89.75 83 LYS A N 1
ATOM 631 C CA . LYS A 1 83 ? -3.161 -2.481 12.683 1.00 89.75 83 LYS A CA 1
ATOM 632 C C . LYS A 1 83 ? -2.554 -2.677 11.295 1.00 89.75 83 LYS A C 1
ATOM 634 O O . LYS A 1 83 ? -3.262 -2.633 10.292 1.00 89.75 83 LYS A O 1
ATOM 639 N N . LEU A 1 84 ? -1.245 -2.914 11.268 1.00 91.38 84 LEU A N 1
ATOM 640 C CA . LEU A 1 84 ? -0.476 -3.315 10.091 1.00 91.38 84 LEU A CA 1
ATOM 641 C C . LEU A 1 84 ? 0.320 -4.569 10.458 1.00 91.38 84 LEU A C 1
ATOM 643 O O . LEU A 1 84 ? 1.071 -4.543 11.433 1.00 91.38 84 LEU A O 1
ATOM 647 N N . GLU A 1 85 ? 0.149 -5.659 9.715 1.00 90.06 85 GLU A N 1
ATOM 648 C CA . GLU A 1 85 ? 0.820 -6.933 10.002 1.00 90.06 85 GLU A CA 1
ATOM 649 C C . GLU A 1 85 ? 1.240 -7.653 8.719 1.00 90.06 85 GLU A C 1
ATOM 651 O O . GLU A 1 85 ? 0.448 -7.773 7.786 1.00 90.06 85 GLU A O 1
ATOM 656 N N . TRP A 1 86 ? 2.474 -8.161 8.699 1.00 89.12 86 TRP A N 1
ATOM 657 C CA . TRP A 1 86 ? 2.969 -9.042 7.641 1.00 89.12 86 TRP A CA 1
ATOM 658 C C . TRP A 1 86 ? 2.325 -10.426 7.734 1.00 89.12 86 TRP A C 1
ATOM 660 O O . TRP A 1 86 ? 2.277 -11.029 8.804 1.00 89.12 86 TRP A O 1
ATOM 670 N N . THR A 1 87 ? 1.882 -10.961 6.603 1.00 86.12 87 THR A N 1
ATOM 671 C CA . THR A 1 87 ? 1.317 -12.304 6.495 1.00 86.12 87 THR A CA 1
ATOM 672 C C . THR A 1 87 ? 1.658 -12.930 5.155 1.00 86.12 87 THR A C 1
ATOM 674 O O . THR A 1 87 ? 1.722 -12.235 4.145 1.00 86.12 87 THR A O 1
ATOM 677 N N . SER A 1 88 ? 1.789 -14.254 5.114 1.00 83.00 88 SER A N 1
ATOM 678 C CA . SER A 1 88 ? 2.028 -14.972 3.863 1.00 83.00 88 SER A CA 1
ATOM 679 C C . SER A 1 88 ? 0.901 -14.731 2.853 1.00 83.00 88 SER A C 1
ATOM 681 O O . SER A 1 88 ? -0.273 -14.953 3.180 1.00 83.00 88 SER A O 1
ATOM 683 N N . CYS A 1 89 ? 1.241 -14.367 1.614 1.00 78.31 89 CYS A N 1
ATOM 684 C CA . CYS A 1 89 ? 0.260 -14.247 0.534 1.00 78.31 89 CYS A CA 1
ATOM 685 C C . CYS A 1 89 ? -0.238 -15.637 0.096 1.00 78.31 89 CYS A C 1
ATOM 687 O O . CYS A 1 89 ? 0.244 -16.214 -0.878 1.00 78.31 89 CYS A O 1
ATOM 689 N N . THR A 1 90 ? -1.232 -16.201 0.784 1.00 68.12 90 THR A N 1
ATOM 690 C CA . THR A 1 90 ? -1.891 -17.428 0.309 1.00 68.12 90 THR A CA 1
ATOM 691 C C . THR A 1 90 ? -2.949 -17.077 -0.732 1.00 68.12 90 THR A C 1
ATOM 693 O O . THR A 1 90 ? -4.111 -16.819 -0.424 1.00 68.12 90 THR A O 1
ATOM 696 N N . ALA A 1 91 ? -2.528 -17.038 -1.998 1.00 60.34 91 ALA A N 1
ATOM 697 C CA . ALA A 1 91 ? -3.424 -16.811 -3.124 1.00 60.34 91 ALA A CA 1
ATOM 698 C C . ALA A 1 91 ? -4.482 -17.927 -3.219 1.00 60.34 91 ALA A C 1
ATOM 700 O O . ALA A 1 91 ? -4.169 -19.120 -3.180 1.00 60.34 91 ALA A O 1
ATOM 701 N N . LYS A 1 92 ? -5.744 -17.537 -3.400 1.00 54.81 92 LYS A N 1
ATOM 702 C CA . LYS A 1 92 ? -6.818 -18.414 -3.879 1.00 54.81 92 LYS A CA 1
ATOM 703 C C . LYS A 1 92 ? -7.447 -17.700 -5.061 1.00 54.81 92 LYS A C 1
ATOM 705 O O . LYS A 1 92 ? -8.037 -16.639 -4.879 1.00 54.81 92 LYS A O 1
ATOM 710 N N . ALA A 1 93 ? -7.265 -18.251 -6.258 1.00 46.66 93 ALA A N 1
ATOM 711 C CA . ALA A 1 93 ? -7.693 -17.610 -7.496 1.00 46.66 93 ALA A CA 1
ATOM 712 C C . ALA A 1 93 ? -9.199 -17.299 -7.475 1.00 46.66 93 ALA A C 1
ATOM 714 O O . ALA A 1 93 ? -10.009 -18.178 -7.167 1.00 46.66 93 ALA A O 1
ATOM 715 N N . ALA A 1 94 ? -9.572 -16.068 -7.831 1.00 47.69 94 ALA A N 1
ATOM 716 C CA . ALA A 1 94 ? -10.972 -15.692 -8.020 1.00 47.69 94 ALA A CA 1
ATOM 717 C C . ALA A 1 94 ? -11.391 -15.780 -9.493 1.00 47.69 94 ALA A C 1
ATOM 719 O O . ALA A 1 94 ? -10.576 -15.669 -10.411 1.00 47.69 94 ALA A O 1
ATOM 720 N N . ALA A 1 95 ? -12.696 -15.934 -9.723 1.00 40.44 95 ALA A N 1
ATOM 721 C CA . ALA A 1 95 ? -13.297 -15.813 -11.048 1.00 40.44 95 ALA A CA 1
ATOM 722 C C . ALA A 1 95 ? -13.380 -14.334 -11.489 1.00 40.44 95 ALA A C 1
ATOM 724 O O . ALA A 1 95 ? -13.590 -13.442 -10.671 1.00 40.44 95 ALA A O 1
ATOM 725 N N . ALA A 1 96 ? -13.218 -14.074 -12.791 1.00 37.66 96 ALA A N 1
ATOM 726 C CA . ALA A 1 96 ? -13.034 -12.734 -13.357 1.00 37.66 96 ALA A CA 1
ATOM 727 C C . ALA A 1 96 ? -14.210 -11.757 -13.105 1.00 37.66 96 ALA A C 1
ATOM 729 O O . ALA A 1 96 ? -15.354 -12.041 -13.453 1.00 37.66 96 ALA A O 1
ATOM 730 N N . GLY A 1 97 ? -13.896 -10.572 -12.566 1.00 45.97 97 GLY A N 1
ATOM 731 C CA . GLY A 1 97 ? -14.801 -9.444 -12.299 1.00 45.97 97 GLY A CA 1
ATOM 732 C C . GLY A 1 97 ? -14.081 -8.372 -11.468 1.00 45.97 97 GLY A C 1
ATOM 733 O O . GLY A 1 97 ? -12.871 -8.454 -11.332 1.00 45.97 97 GLY A O 1
ATOM 734 N N . ALA A 1 98 ? -14.784 -7.410 -10.854 1.00 58.31 98 ALA A N 1
ATOM 735 C CA . ALA A 1 98 ? -14.204 -6.454 -9.886 1.00 58.31 98 ALA A CA 1
ATOM 736 C C . ALA A 1 98 ? -13.561 -7.119 -8.636 1.00 58.31 98 ALA A C 1
ATOM 738 O O . ALA A 1 98 ? -13.117 -6.432 -7.722 1.00 58.31 98 ALA A O 1
ATOM 739 N N . ALA A 1 99 ? -13.525 -8.449 -8.582 1.00 72.50 99 ALA A N 1
ATOM 740 C CA . ALA A 1 99 ? -12.755 -9.251 -7.646 1.00 72.50 99 ALA A CA 1
ATOM 741 C C . ALA A 1 99 ? -11.277 -9.329 -8.080 1.00 72.50 99 ALA A C 1
ATOM 743 O O . ALA A 1 99 ? -10.966 -9.294 -9.270 1.00 72.50 99 ALA A O 1
ATOM 744 N N . SER A 1 100 ? -10.362 -9.444 -7.118 1.00 78.38 100 SER A N 1
ATOM 745 C CA . SER A 1 100 ? -8.952 -9.736 -7.393 1.00 78.38 100 SER A CA 1
ATOM 746 C C . SER A 1 100 ? -8.823 -11.067 -8.120 1.00 78.38 100 SER A C 1
ATOM 748 O O . SER A 1 100 ? -9.453 -12.045 -7.748 1.00 78.38 100 SER A O 1
ATOM 750 N N . ARG A 1 101 ? -7.959 -11.141 -9.125 1.00 76.50 101 ARG A N 1
ATOM 751 C CA . ARG A 1 101 ? -7.593 -12.378 -9.818 1.00 76.50 101 ARG A CA 1
ATOM 752 C C . ARG A 1 101 ? -6.820 -13.327 -8.898 1.00 76.50 101 ARG A C 1
ATOM 754 O O . ARG A 1 101 ? -6.966 -14.541 -9.033 1.00 76.50 101 ARG A O 1
ATOM 761 N N . LYS A 1 102 ? -6.021 -12.786 -7.969 1.00 79.88 102 LYS A N 1
ATOM 762 C CA . LYS A 1 102 ? -5.158 -13.539 -7.040 1.00 79.88 102 LYS A CA 1
ATOM 763 C C . LYS A 1 102 ? -5.866 -13.946 -5.737 1.00 79.88 102 LYS A C 1
ATOM 765 O O . LYS A 1 102 ? -5.535 -14.992 -5.174 1.00 79.88 102 LYS A O 1
ATOM 770 N N . PHE A 1 103 ? -6.849 -13.170 -5.278 1.00 83.25 103 PHE A N 1
ATOM 771 C CA . PHE A 1 103 ? -7.457 -13.320 -3.953 1.00 83.25 103 PHE A CA 1
ATOM 772 C C . PHE A 1 103 ? -8.996 -13.340 -4.003 1.00 83.25 103 PHE A C 1
ATOM 774 O O . PHE A 1 103 ? -9.643 -12.307 -4.154 1.00 83.25 103 PHE A O 1
ATOM 781 N N . GLN A 1 104 ? -9.584 -14.524 -3.812 1.00 78.81 104 GLN A N 1
ATOM 782 C CA . GLN A 1 104 ? -11.023 -14.794 -3.943 1.00 78.81 104 GLN A CA 1
ATOM 783 C C . GLN A 1 104 ? -11.942 -13.873 -3.129 1.00 78.81 104 GLN A C 1
ATOM 785 O O . GLN A 1 104 ? -12.992 -13.470 -3.628 1.00 78.81 104 GLN A O 1
ATOM 790 N N . ASP A 1 105 ? -11.538 -13.521 -1.910 1.00 83.69 105 ASP A N 1
ATOM 791 C CA . ASP A 1 105 ? -12.358 -12.740 -0.973 1.00 83.69 105 ASP A CA 1
ATOM 792 C C . ASP A 1 105 ? -12.022 -11.242 -0.982 1.00 83.69 105 ASP A C 1
ATOM 794 O O . ASP A 1 105 ? -12.453 -10.487 -0.108 1.00 83.69 105 ASP A O 1
ATOM 798 N N . TYR A 1 106 ? -11.239 -10.803 -1.967 1.00 87.31 106 TYR A N 1
ATOM 799 C CA . TYR A 1 106 ? -10.748 -9.439 -2.053 1.00 87.31 106 TYR A CA 1
ATOM 800 C C . TYR A 1 106 ? -11.149 -8.779 -3.369 1.00 87.31 106 TYR A C 1
ATOM 802 O O . TYR A 1 106 ? -11.167 -9.382 -4.440 1.00 87.31 106 TYR A O 1
ATOM 810 N N . ARG A 1 107 ? -11.423 -7.481 -3.295 1.00 90.19 107 ARG A N 1
ATOM 811 C CA . ARG A 1 107 ? -11.603 -6.585 -4.434 1.00 90.19 107 ARG A CA 1
ATOM 812 C C . ARG A 1 107 ? -10.318 -5.817 -4.685 1.00 90.19 107 ARG A C 1
ATOM 814 O O . ARG A 1 107 ? -9.794 -5.181 -3.775 1.00 90.19 107 ARG A O 1
ATOM 821 N N . TYR A 1 108 ? -9.857 -5.812 -5.927 1.00 91.81 108 TYR A N 1
ATOM 822 C CA . TYR A 1 108 ? -8.725 -4.991 -6.335 1.00 91.81 108 TYR A CA 1
ATOM 823 C C . TYR A 1 1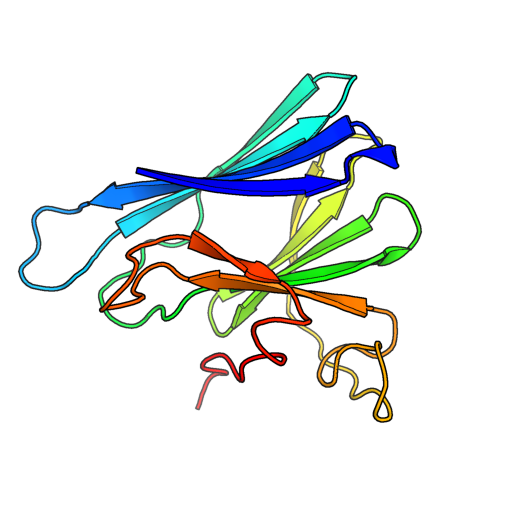08 ? -9.091 -3.499 -6.338 1.00 91.81 108 TYR A C 1
ATOM 825 O O . TYR A 1 108 ? -10.137 -3.113 -6.863 1.00 91.81 108 TYR A O 1
ATOM 833 N N . LEU A 1 109 ? -8.241 -2.668 -5.731 1.00 92.00 109 LEU A N 1
ATOM 834 C CA . LEU A 1 109 ? -8.434 -1.218 -5.643 1.00 92.00 109 LEU A CA 1
ATOM 835 C C . LEU A 1 109 ? -7.495 -0.434 -6.557 1.00 92.00 109 LEU A C 1
ATOM 837 O O . LEU A 1 109 ? -7.873 0.639 -7.027 1.00 92.00 109 LEU A O 1
ATOM 841 N N . GLY A 1 110 ? -6.289 -0.943 -6.794 1.00 92.69 110 GLY A N 1
ATOM 842 C CA . GLY A 1 110 ? -5.289 -0.254 -7.598 1.00 92.69 110 GLY A CA 1
ATOM 843 C C . GLY A 1 110 ? -3.863 -0.605 -7.200 1.00 92.69 110 GLY A C 1
ATOM 844 O O . GLY A 1 110 ? -3.605 -1.604 -6.527 1.00 92.69 110 GLY A O 1
ATOM 845 N N . TYR A 1 111 ? -2.933 0.232 -7.634 1.00 92.56 111 TYR A N 1
ATOM 846 C CA . TYR A 1 111 ? -1.508 -0.044 -7.627 1.00 92.56 111 TYR A CA 1
ATOM 847 C C . TYR A 1 111 ? -0.699 1.170 -7.178 1.00 92.56 111 TYR A C 1
ATOM 849 O O . TYR A 1 111 ? -0.808 2.253 -7.757 1.00 92.56 111 TYR A O 1
ATOM 857 N N . PHE A 1 112 ? 0.164 0.974 -6.184 1.00 91.69 112 PHE A N 1
ATOM 858 C CA . PHE A 1 112 ? 1.209 1.924 -5.824 1.00 91.69 112 PHE A CA 1
ATOM 859 C C . PHE A 1 112 ? 2.363 1.771 -6.812 1.00 91.69 112 PHE A C 1
ATOM 861 O O . PHE A 1 112 ? 3.119 0.808 -6.739 1.00 91.69 112 PHE A O 1
ATOM 868 N N . SER A 1 113 ? 2.497 2.707 -7.751 1.00 89.31 113 SER A N 1
ATOM 869 C CA . SER A 1 113 ? 3.624 2.731 -8.678 1.00 89.31 113 SER A CA 1
ATOM 870 C C . SER A 1 113 ? 4.734 3.609 -8.153 1.00 89.31 113 SER A C 1
ATOM 872 O O . SER A 1 113 ? 4.570 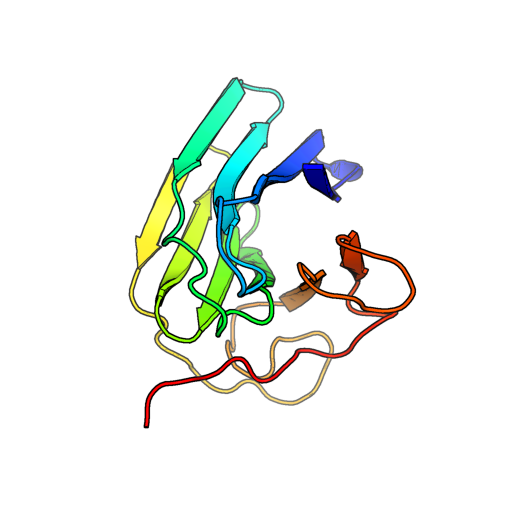4.815 -7.997 1.00 89.31 113 SER A O 1
ATOM 874 N N . GLU A 1 114 ? 5.891 2.999 -7.945 1.00 84.81 114 GLU A N 1
ATOM 875 C CA . GLU A 1 114 ? 7.079 3.679 -7.433 1.00 84.81 114 GLU A CA 1
ATOM 876 C C . GLU A 1 114 ? 8.020 4.148 -8.558 1.00 84.81 114 GLU A C 1
ATOM 878 O O . GLU A 1 114 ? 8.998 4.849 -8.308 1.00 84.81 114 GLU A O 1
ATOM 883 N N . ARG A 1 115 ? 7.740 3.752 -9.811 1.00 75.69 115 ARG A N 1
ATOM 884 C CA . ARG A 1 115 ? 8.648 3.911 -10.965 1.00 75.69 115 ARG A CA 1
ATOM 885 C C . ARG A 1 115 ? 7.965 4.266 -12.284 1.00 75.69 115 ARG A C 1
ATOM 887 O O . ARG A 1 115 ? 8.520 3.982 -13.346 1.00 75.69 115 ARG A O 1
ATOM 894 N N . ASP A 1 116 ? 6.771 4.850 -12.256 1.00 71.56 116 ASP A N 1
ATOM 895 C CA . ASP A 1 116 ? 6.158 5.366 -13.484 1.00 71.56 116 ASP A CA 1
ATOM 896 C C . ASP A 1 116 ? 7.132 6.369 -14.138 1.00 71.56 116 ASP A C 1
ATOM 898 O O . ASP A 1 116 ? 7.449 7.410 -13.561 1.00 71.56 116 ASP A O 1
ATOM 902 N N . ARG A 1 117 ? 7.689 6.003 -15.301 1.00 65.62 117 ARG A N 1
ATOM 903 C CA . ARG A 1 117 ? 8.764 6.762 -15.963 1.00 65.62 117 ARG A CA 1
ATOM 904 C C . ARG A 1 117 ? 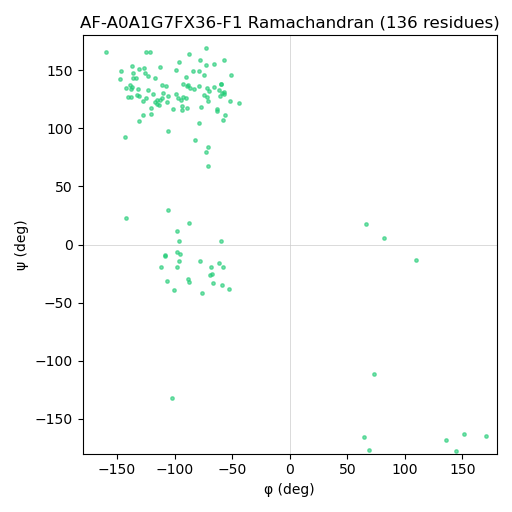8.287 8.117 -16.467 1.00 65.62 117 ARG A C 1
ATOM 906 O O . ARG A 1 117 ? 9.107 9.022 -16.594 1.00 65.62 117 ARG A O 1
ATOM 913 N N . ASP A 1 118 ? 6.993 8.235 -16.740 1.00 68.81 118 ASP A N 1
ATOM 914 C CA . ASP A 1 118 ? 6.414 9.405 -17.387 1.00 68.81 118 ASP A CA 1
ATOM 915 C C . ASP A 1 118 ? 5.743 10.327 -16.364 1.00 68.81 118 ASP A C 1
ATOM 917 O O . ASP A 1 118 ? 5.869 11.548 -16.452 1.00 68.81 118 ASP A O 1
ATOM 921 N N . ALA A 1 119 ? 5.063 9.751 -15.367 1.00 77.06 119 ALA A N 1
ATOM 922 C CA . ALA A 1 119 ? 4.293 10.511 -14.379 1.00 77.06 119 ALA A CA 1
ATOM 923 C C . ALA A 1 119 ? 4.919 10.539 -12.976 1.00 77.06 119 ALA A C 1
ATOM 925 O O . ALA A 1 119 ? 4.475 11.297 -12.111 1.00 77.06 119 ALA A O 1
ATOM 926 N N . GLY A 1 120 ? 5.953 9.735 -12.745 1.00 82.12 120 GLY A N 1
ATOM 927 C CA . GLY A 1 120 ? 6.550 9.573 -11.435 1.00 82.12 120 GLY A CA 1
ATOM 928 C C . GLY A 1 120 ? 5.647 8.841 -10.431 1.00 82.12 120 GLY A C 1
ATOM 929 O O . GLY A 1 120 ? 4.561 8.359 -10.758 1.00 82.12 120 GLY A O 1
ATOM 930 N N . PRO A 1 121 ? 6.109 8.714 -9.183 1.00 87.25 121 PRO A N 1
ATOM 931 C CA . PRO A 1 121 ? 5.522 7.775 -8.234 1.00 87.25 121 PRO A CA 1
ATOM 932 C C . PRO A 1 121 ? 4.133 8.203 -7.758 1.00 87.25 121 PRO A C 1
ATOM 934 O O . PRO A 1 121 ? 3.953 9.308 -7.242 1.00 87.25 121 PRO A O 1
ATOM 937 N N . ARG A 1 122 ? 3.141 7.329 -7.955 1.00 91.81 122 ARG A N 1
ATOM 938 C CA . ARG A 1 122 ? 1.716 7.632 -7.759 1.00 91.81 122 ARG A CA 1
ATOM 939 C C . ARG A 1 122 ? 0.868 6.378 -7.568 1.00 91.81 122 ARG A C 1
ATOM 941 O O . ARG A 1 122 ? 1.299 5.266 -7.861 1.00 91.81 122 ARG A O 1
ATOM 948 N N . PHE A 1 123 ? -0.360 6.574 -7.096 1.00 92.50 123 PHE A N 1
ATOM 949 C CA . PHE A 1 123 ? -1.362 5.519 -7.023 1.00 92.50 123 PHE A CA 1
ATOM 950 C C . PHE A 1 123 ? -2.194 5.544 -8.305 1.00 92.50 123 PHE A C 1
ATOM 952 O O . PHE A 1 123 ? -2.715 6.597 -8.666 1.00 92.50 123 PHE A O 1
ATOM 959 N N . MET A 1 124 ? -2.307 4.402 -8.977 1.00 92.25 124 MET A N 1
ATOM 960 C CA . MET A 1 124 ? -3.198 4.200 -10.121 1.00 92.25 124 MET A CA 1
ATOM 961 C C . MET A 1 124 ? -4.366 3.333 -9.668 1.00 92.25 124 MET A C 1
ATOM 963 O O . MET A 1 124 ? -4.145 2.232 -9.164 1.00 92.25 124 MET A O 1
ATOM 967 N N . ASP A 1 125 ? -5.598 3.810 -9.818 1.00 91.69 125 ASP A N 1
ATOM 968 C CA . ASP A 1 125 ? -6.770 3.030 -9.420 1.00 91.69 125 ASP A CA 1
ATOM 969 C C . ASP A 1 125 ? -7.056 1.860 -10.381 1.00 91.69 125 ASP A C 1
ATOM 971 O O . ASP A 1 125 ? -6.492 1.758 -11.474 1.00 91.69 125 ASP A O 1
ATOM 975 N N . ALA A 1 126 ? -7.958 0.966 -9.970 1.00 89.75 126 ALA A N 1
ATOM 976 C CA . ALA A 1 126 ? -8.343 -0.211 -10.748 1.00 89.75 126 ALA A CA 1
ATOM 977 C C . ALA A 1 126 ? -8.979 0.101 -12.122 1.00 89.75 126 ALA A C 1
ATOM 979 O O . ALA A 1 126 ? -9.093 -0.801 -12.954 1.00 89.75 126 ALA A O 1
ATOM 980 N N . THR A 1 127 ? -9.422 1.341 -12.365 1.00 87.50 127 THR A N 1
ATOM 981 C CA . THR A 1 127 ? -9.961 1.796 -13.657 1.00 87.50 127 THR A CA 1
ATOM 982 C C . THR A 1 127 ? -8.864 2.310 -14.587 1.00 87.50 127 THR A C 1
ATOM 984 O O . THR A 1 127 ? -8.960 2.118 -15.798 1.00 87.50 127 THR A O 1
ATOM 987 N N . GLU A 1 128 ? -7.806 2.904 -14.030 1.00 87.62 128 GLU A N 1
ATOM 988 C CA . GLU A 1 128 ? -6.618 3.330 -14.773 1.00 87.62 128 GLU A CA 1
ATOM 989 C C . GLU A 1 128 ? -5.723 2.138 -15.123 1.00 87.62 128 GLU A C 1
ATOM 991 O O . GLU A 1 128 ? -5.208 2.043 -16.241 1.00 87.62 128 GLU A O 1
ATOM 996 N N . ARG A 1 129 ? -5.541 1.201 -14.185 1.00 85.12 129 ARG A N 1
ATOM 997 C CA . ARG A 1 129 ? -4.654 0.056 -14.372 1.00 85.12 129 ARG A CA 1
ATOM 998 C C . ARG A 1 129 ? -5.250 -1.214 -13.787 1.00 85.12 129 ARG A C 1
ATOM 1000 O O . ARG A 1 129 ? -5.595 -1.271 -12.616 1.00 85.12 129 ARG A O 1
ATOM 1007 N N . ALA A 1 130 ? -5.325 -2.259 -14.609 1.00 86.81 130 ALA A N 1
ATOM 1008 C CA . ALA A 1 130 ? -5.707 -3.587 -14.144 1.00 86.81 130 ALA A CA 1
ATOM 1009 C C . ALA A 1 130 ? -4.653 -4.167 -13.184 1.00 86.81 130 ALA A C 1
ATOM 1011 O O . ALA A 1 130 ? -3.471 -3.827 -13.282 1.00 86.81 130 ALA A O 1
ATOM 1012 N N . GLU A 1 131 ? -5.089 -5.089 -12.321 1.00 87.56 131 GLU A N 1
ATOM 1013 C CA . GLU A 1 131 ? -4.246 -5.828 -11.372 1.00 87.56 131 GLU A CA 1
ATOM 1014 C C . GLU A 1 131 ? -2.960 -6.323 -12.030 1.00 87.56 131 GLU A C 1
ATOM 1016 O O . GLU A 1 131 ? -2.988 -7.024 -13.050 1.00 87.56 131 GLU A O 1
ATOM 1021 N N . GLN A 1 132 ? -1.829 -5.892 -11.471 1.00 81.94 132 GLN A N 1
ATOM 1022 C CA . GLN A 1 132 ? -0.518 -6.212 -12.011 1.00 81.94 132 GLN A CA 1
ATOM 1023 C C . GLN A 1 132 ? -0.046 -7.553 -11.459 1.00 81.94 132 GLN A C 1
ATOM 1025 O O . GLN A 1 132 ? -0.120 -7.751 -10.246 1.00 81.94 132 GLN A O 1
ATOM 1030 N N . PRO A 1 133 ? 0.488 -8.455 -12.297 1.00 81.69 133 PRO A N 1
ATOM 1031 C CA . PRO A 1 133 ? 1.294 -9.541 -11.775 1.00 81.69 133 PRO A CA 1
ATOM 1032 C C . PRO A 1 133 ? 2.527 -8.916 -11.120 1.00 81.69 133 PRO A C 1
ATOM 1034 O O . PRO A 1 133 ? 3.330 -8.260 -11.787 1.00 81.69 133 PRO A O 1
ATOM 1037 N N . LEU A 1 134 ? 2.641 -9.071 -9.806 1.00 82.12 134 LEU A N 1
ATOM 1038 C CA . LEU A 1 134 ? 3.880 -8.763 -9.109 1.00 82.12 134 LEU A CA 1
ATOM 1039 C C . LEU A 1 134 ? 4.857 -9.917 -9.333 1.00 82.12 134 LEU A C 1
ATOM 1041 O O . LEU A 1 134 ? 4.425 -11.020 -9.684 1.00 82.12 134 LEU A O 1
ATOM 1045 N N . PRO A 1 135 ? 6.169 -9.689 -9.172 1.00 70.56 135 PRO A N 1
ATOM 1046 C CA . PRO A 1 135 ? 7.105 -10.792 -9.113 1.00 70.56 1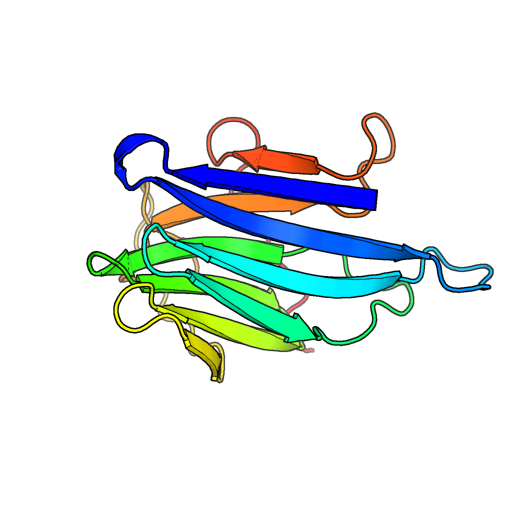35 PRO A CA 1
ATOM 1047 C C . PRO A 1 135 ? 6.667 -11.691 -7.953 1.00 70.56 135 PRO A C 1
ATOM 1049 O O . PRO A 1 135 ? 6.788 -11.317 -6.793 1.00 70.56 135 PRO A O 1
ATOM 1052 N N . ASP A 1 136 ? 6.114 -12.851 -8.269 1.00 61.25 136 ASP A N 1
ATOM 1053 C CA . ASP A 1 136 ? 5.989 -13.957 -7.332 1.00 61.25 136 ASP A CA 1
ATOM 1054 C C . ASP A 1 136 ? 7.285 -14.782 -7.495 1.00 61.25 136 ASP A C 1
ATOM 1056 O O . ASP A 1 136 ? 7.885 -14.794 -8.576 1.00 61.25 136 ASP A O 1
ATOM 1060 N N . GLY A 1 137 ? 7.818 -15.362 -6.419 1.00 53.31 137 GLY A N 1
ATOM 1061 C CA . GLY A 1 137 ? 9.094 -16.093 -6.460 1.00 53.31 137 GLY A CA 1
ATOM 1062 C C . GLY A 1 137 ? 9.158 -17.155 -7.571 1.00 53.31 137 GLY A C 1
ATOM 1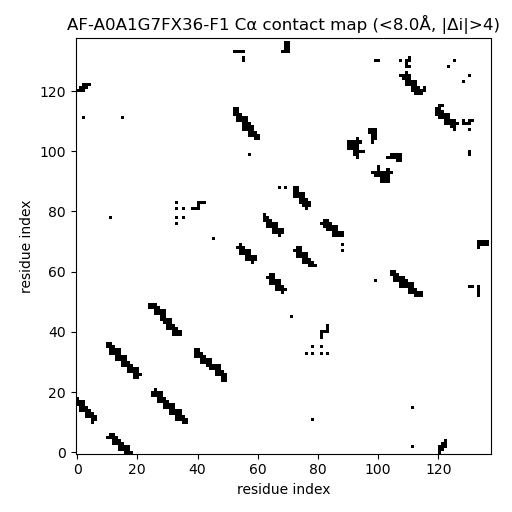063 O O . GLY A 1 137 ? 8.145 -17.771 -7.902 1.00 53.31 137 GLY A O 1
ATOM 1064 N N . MET A 1 138 ? 10.360 -17.338 -8.136 1.00 34.59 138 MET A N 1
ATOM 1065 C CA . MET A 1 138 ? 10.723 -18.484 -8.989 1.00 34.59 138 MET A CA 1
ATOM 1066 C C . MET A 1 138 ? 10.539 -19.817 -8.262 1.00 34.59 138 MET A C 1
ATOM 1068 O O . MET A 1 138 ? 10.855 -19.864 -7.051 1.00 34.59 138 MET A O 1
#

Nearest PDB structures (foldseek):
  7k1r-assembly1_B-2  TM=2.888E-01  e=9.946E-01  Enterobacter sp. enrichment culture clone nf1B6
  2yb8-assembly1_B  TM=2.896E-01  e=9.490E+00  Drosophila melanogaster

pLDDT: mean 82.47, std 12.83, range [34.59, 96.12]